Protein AF-A0A9E5XY96-F1 (afdb_monomer_lite)

Secondary structure (DSSP, 8-state):
-THHHHHHHHHHHHHHHHHHHHHTTPPPPPHHHHHHHHHHHH-TT-HHHHHHHHHH-HHHHHHHHHHHTSTTT--SS---SHHHHHHH-

Foldseek 3Di:
DPPPVVVVVVVVVVVVVVVVVVVVPDDPDDPLVVVLVVCCVPPVPPLVSNQVSQVVDPVSVVVLQCVLPDVVLPDPDRDDGSSVSSVSD

Radius of gyration: 22.32 Å; chains: 1; bounding box: 44×28×63 Å

pLDDT: mean 87.77, std 11.94, range [49.56, 98.12]

Structure (mmCIF, N/CA/C/O backbone):
data_AF-A0A9E5XY96-F1
#
_entry.id   AF-A0A9E5XY96-F1
#
loop_
_atom_site.group_PDB
_atom_site.id
_atom_site.type_symbol
_atom_site.label_atom_id
_atom_site.label_alt_id
_atom_site.label_comp_id
_atom_site.label_asym_id
_atom_site.label_entity_id
_atom_site.label_seq_id
_atom_site.pdbx_PDB_ins_code
_atom_site.Cartn_x
_atom_site.Cartn_y
_atom_site.Cartn_z
_atom_site.occupancy
_atom_site.B_iso_or_equiv
_atom_site.auth_seq_id
_atom_site.auth_comp_id
_atom_site.auth_asym_id
_atom_site.auth_atom_id
_atom_site.pdbx_PDB_model_num
ATOM 1 N N . MET A 1 1 ? -25.029 -18.241 51.357 1.00 49.56 1 MET A N 1
ATOM 2 C CA . MET A 1 1 ? -24.245 -18.407 50.105 1.00 49.56 1 MET A CA 1
ATOM 3 C C . MET A 1 1 ? -24.692 -17.541 48.904 1.00 49.56 1 MET A C 1
ATOM 5 O O . MET A 1 1 ? -24.086 -17.666 47.852 1.00 49.56 1 MET A O 1
ATOM 9 N N . LYS A 1 2 ? -25.660 -16.605 49.007 1.00 53.16 2 LYS A N 1
ATOM 10 C CA . LYS A 1 2 ? -26.190 -15.857 47.833 1.00 53.16 2 LYS A CA 1
ATOM 11 C C . LYS A 1 2 ? -25.382 -14.622 47.368 1.00 53.16 2 LYS A C 1
ATOM 13 O O . LYS A 1 2 ? -25.657 -14.101 46.295 1.00 53.16 2 LYS A O 1
ATOM 18 N N . LYS A 1 3 ? -24.386 -14.151 48.131 1.00 54.25 3 LYS A N 1
ATOM 19 C CA . LYS A 1 3 ? -23.642 -12.910 47.815 1.00 54.25 3 LYS A CA 1
ATOM 20 C C . LYS A 1 3 ? -22.625 -13.041 46.664 1.00 54.25 3 LYS A C 1
ATOM 22 O O . LYS A 1 3 ? -22.368 -12.045 46.005 1.00 54.25 3 LYS A O 1
ATOM 27 N N . ASN A 1 4 ? -22.100 -14.237 46.370 1.00 50.88 4 ASN A N 1
ATOM 28 C CA . ASN A 1 4 ? -21.049 -14.407 45.349 1.00 50.88 4 ASN A CA 1
ATOM 29 C C . ASN A 1 4 ? -21.554 -14.398 43.896 1.00 50.88 4 ASN A C 1
ATOM 31 O O . ASN A 1 4 ? -20.805 -14.021 43.004 1.00 50.88 4 ASN A O 1
ATOM 35 N N . VAL A 1 5 ? -22.815 -14.761 43.640 1.00 55.69 5 VAL A N 1
ATOM 36 C CA . VAL A 1 5 ? -23.363 -14.833 42.269 1.00 55.69 5 VAL A CA 1
ATOM 37 C C . VAL A 1 5 ? -23.652 -13.436 41.696 1.00 55.69 5 VAL A C 1
ATOM 39 O O . VAL A 1 5 ? -23.368 -13.178 40.531 1.00 55.69 5 VAL A O 1
ATOM 42 N N . ALA A 1 6 ? -24.128 -12.499 42.524 1.00 57.81 6 ALA A N 1
ATOM 43 C CA . ALA A 1 6 ? -24.431 -11.126 42.098 1.00 57.81 6 ALA A CA 1
ATOM 44 C C . ALA A 1 6 ? -23.176 -10.301 41.738 1.00 57.81 6 ALA A C 1
ATOM 46 O O . ALA A 1 6 ? -23.231 -9.422 40.880 1.00 57.81 6 ALA A O 1
ATOM 47 N N . VAL A 1 7 ? -22.027 -10.594 42.362 1.00 57.09 7 VAL A N 1
ATOM 48 C CA . VAL A 1 7 ? -20.753 -9.897 42.092 1.00 57.09 7 VAL A CA 1
ATOM 49 C C . VAL A 1 7 ? -20.146 -10.334 40.750 1.00 57.09 7 VAL A C 1
ATOM 51 O O . VAL A 1 7 ? -19.588 -9.509 40.025 1.00 57.09 7 VAL A O 1
ATOM 54 N N . ILE A 1 8 ? -20.301 -11.612 40.383 1.00 59.53 8 ILE A N 1
ATOM 55 C CA . ILE A 1 8 ? -19.840 -12.166 39.097 1.00 59.53 8 ILE A CA 1
ATOM 56 C C . ILE A 1 8 ? -20.654 -11.585 37.925 1.00 59.53 8 ILE A C 1
ATOM 58 O O . ILE A 1 8 ? -20.091 -11.267 36.871 1.00 59.53 8 ILE A O 1
ATOM 62 N N . ASP A 1 9 ? -21.961 -11.383 38.118 1.00 67.19 9 ASP A N 1
ATOM 63 C CA . ASP A 1 9 ? -22.831 -10.757 37.118 1.00 67.19 9 ASP A CA 1
ATOM 64 C C . ASP A 1 9 ? -22.425 -9.296 36.855 1.00 67.19 9 ASP A C 1
ATOM 66 O O . ASP A 1 9 ? -22.199 -8.921 35.704 1.00 67.19 9 ASP A O 1
ATOM 70 N N . LEU A 1 10 ? -22.171 -8.493 37.898 1.00 69.19 10 LEU A N 1
ATOM 71 C CA . LEU A 1 10 ? -21.757 -7.092 37.731 1.00 69.19 10 LEU A CA 1
ATOM 72 C C . LEU A 1 10 ? -20.456 -6.934 36.925 1.00 69.19 10 LEU A C 1
ATOM 74 O O . LEU A 1 10 ? -20.364 -6.058 36.059 1.00 69.19 10 LEU A O 1
ATOM 78 N N . HIS A 1 11 ? -19.456 -7.784 37.182 1.00 76.44 11 HIS A N 1
ATOM 79 C CA . HIS A 1 11 ? -18.192 -7.767 36.437 1.00 76.44 11 HIS A CA 1
ATOM 80 C C . HIS A 1 11 ? -18.393 -8.120 34.959 1.00 76.44 11 HIS A C 1
ATOM 82 O O . HIS A 1 11 ? -17.821 -7.470 34.080 1.00 76.44 11 HIS A O 1
ATOM 88 N N . THR A 1 12 ? -19.242 -9.108 34.678 1.00 82.69 12 THR A N 1
ATOM 89 C CA . THR A 1 12 ? -19.560 -9.539 33.311 1.00 82.69 12 THR A CA 1
ATOM 90 C C . THR A 1 12 ? -20.329 -8.455 32.553 1.00 82.69 12 THR A C 1
ATOM 92 O O . THR A 1 12 ? -19.981 -8.139 31.412 1.00 82.69 12 THR A O 1
ATOM 95 N N . GLN A 1 13 ? -21.311 -7.813 33.197 1.00 83.75 13 GLN A N 1
ATOM 96 C CA . GLN A 1 13 ? -22.062 -6.693 32.619 1.00 83.75 13 GLN A CA 1
ATOM 97 C C . GLN A 1 13 ? -21.161 -5.489 32.330 1.00 83.75 13 GLN A C 1
ATOM 99 O O . GLN A 1 13 ? -21.265 -4.871 31.267 1.00 83.75 13 GLN A O 1
ATOM 104 N N . ARG A 1 14 ? -20.233 -5.171 33.242 1.00 86.06 14 ARG A N 1
ATOM 105 C CA . ARG A 1 14 ? -19.268 -4.080 33.057 1.00 86.06 14 ARG A CA 1
ATOM 106 C C . ARG A 1 14 ? -18.341 -4.353 31.871 1.00 86.06 14 ARG A C 1
ATOM 108 O O . ARG A 1 14 ? -18.211 -3.499 30.998 1.00 86.06 14 ARG A O 1
ATOM 115 N N . ARG A 1 15 ? -17.809 -5.575 31.764 1.00 89.31 15 ARG A N 1
ATOM 116 C CA . ARG A 1 15 ? -16.943 -5.993 30.650 1.00 89.31 15 ARG A CA 1
ATOM 117 C C . ARG A 1 15 ? -17.676 -5.980 29.304 1.00 89.31 15 ARG A C 1
ATOM 119 O O . ARG A 1 15 ? -17.123 -5.508 28.313 1.00 89.31 15 ARG A O 1
ATOM 126 N N . LYS A 1 16 ? -18.941 -6.422 29.262 1.00 89.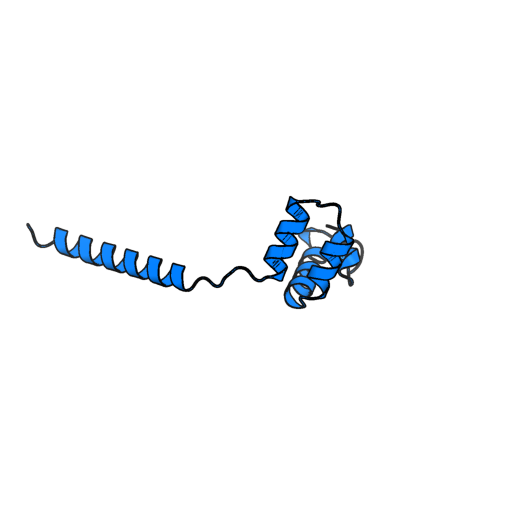50 16 LYS A N 1
ATOM 127 C CA . LYS A 1 16 ? -19.803 -6.307 28.068 1.00 89.50 16 LYS A CA 1
ATOM 128 C C . LYS A 1 16 ? -19.986 -4.850 27.642 1.00 89.50 16 LYS A C 1
ATOM 130 O O . LYS A 1 16 ? -19.799 -4.538 26.468 1.00 89.50 16 LYS A O 1
ATOM 135 N N . LYS A 1 17 ? -20.313 -3.955 28.582 1.00 90.81 17 LYS A N 1
ATOM 136 C CA . LYS A 1 17 ? -20.469 -2.517 28.298 1.00 90.81 17 LYS A CA 1
ATOM 137 C C . LYS A 1 17 ? -19.177 -1.894 27.772 1.00 90.81 17 LYS A C 1
ATOM 139 O O . LYS A 1 17 ? -19.232 -1.127 26.816 1.00 90.81 17 LYS A O 1
ATOM 144 N N . GLU A 1 18 ? -18.030 -2.253 28.340 1.00 91.75 18 GLU A N 1
ATOM 145 C CA . GLU A 1 18 ? -16.718 -1.778 27.884 1.00 91.75 18 GLU A CA 1
ATOM 146 C C . GLU A 1 18 ? -16.385 -2.250 26.463 1.00 91.75 18 GLU A C 1
ATOM 148 O O . GLU A 1 18 ? -15.920 -1.453 25.651 1.00 91.75 18 GLU A O 1
ATOM 153 N N . ILE A 1 19 ? -16.660 -3.515 26.128 1.00 90.25 19 ILE A N 1
ATOM 154 C CA . ILE A 1 19 ? -16.455 -4.046 24.771 1.00 90.25 19 ILE A CA 1
ATOM 155 C C . ILE A 1 19 ? -17.368 -3.330 23.771 1.00 90.25 19 ILE A C 1
ATOM 157 O O . ILE A 1 19 ? -16.889 -2.854 22.745 1.00 90.25 19 ILE A O 1
ATOM 161 N N . ILE A 1 20 ? -18.659 -3.180 24.085 1.00 91.19 20 ILE A N 1
ATOM 162 C CA . ILE A 1 20 ? -19.608 -2.464 23.218 1.00 91.19 20 ILE A CA 1
ATOM 163 C C . ILE A 1 20 ? -19.169 -1.005 23.024 1.00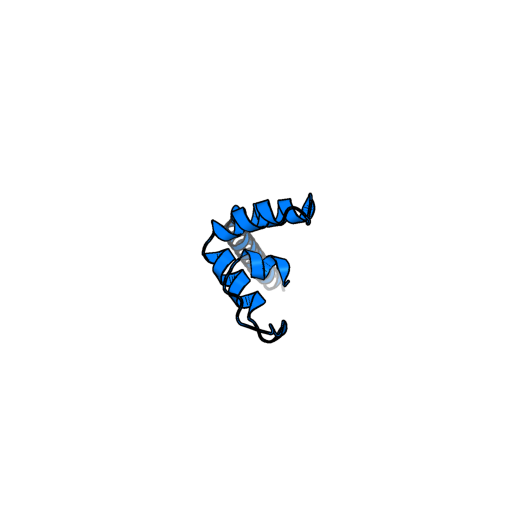 91.19 20 ILE A C 1
ATOM 165 O O . ILE A 1 20 ? -19.200 -0.499 21.904 1.00 91.19 20 ILE A O 1
ATOM 169 N N . ALA A 1 21 ? -18.718 -0.330 24.085 1.00 89.25 21 ALA A N 1
ATOM 170 C CA . ALA A 1 21 ? -18.213 1.038 24.001 1.00 89.25 21 ALA A CA 1
ATOM 171 C C . ALA A 1 21 ? -16.946 1.147 23.135 1.00 89.25 21 ALA A C 1
ATOM 173 O O . ALA A 1 21 ? -16.791 2.125 22.405 1.00 89.25 21 ALA A O 1
ATOM 174 N N . LYS A 1 22 ? -16.059 0.143 23.177 1.00 86.94 22 LYS A N 1
ATOM 175 C CA . LYS A 1 22 ? -14.880 0.068 22.300 1.00 86.94 22 LYS A CA 1
ATOM 176 C C . LYS A 1 22 ? -15.266 -0.155 20.839 1.00 86.94 22 LYS A C 1
ATOM 178 O O . LYS A 1 22 ? -14.734 0.541 19.985 1.00 86.94 22 LYS A O 1
ATOM 183 N N . ILE A 1 23 ? -16.217 -1.047 20.557 1.00 86.56 23 ILE A N 1
ATOM 184 C CA . ILE A 1 23 ? -16.700 -1.306 19.189 1.00 86.56 23 ILE A CA 1
ATOM 185 C C . ILE A 1 23 ? -17.304 -0.037 18.577 1.00 86.56 23 ILE A C 1
ATOM 187 O O . ILE A 1 23 ? -16.978 0.312 17.449 1.00 86.56 23 ILE A O 1
ATOM 191 N N . LYS A 1 24 ? -18.110 0.713 19.344 1.00 84.44 24 LYS A N 1
ATOM 192 C CA . LYS A 1 24 ? -18.695 1.992 18.894 1.00 84.44 24 LYS A CA 1
ATOM 193 C C . LYS A 1 24 ? -17.662 3.081 18.567 1.00 84.44 24 LYS A C 1
ATOM 195 O O . LYS A 1 24 ? -18.028 4.089 17.977 1.00 84.44 24 LYS A O 1
ATOM 200 N N . ARG A 1 25 ? -16.405 2.911 18.986 1.00 84.75 25 ARG A N 1
ATOM 201 C CA . ARG A 1 25 ? -15.296 3.845 18.738 1.00 84.75 25 ARG A CA 1
ATOM 202 C C . ARG A 1 25 ? -14.369 3.400 17.610 1.00 84.75 25 ARG A C 1
ATOM 204 O O . ARG A 1 25 ? -13.410 4.114 17.331 1.00 84.75 25 ARG A O 1
ATOM 211 N N . ILE A 1 26 ? -14.611 2.242 16.994 1.00 85.88 26 ILE A N 1
ATOM 212 C CA . ILE A 1 26 ? -13.805 1.787 15.862 1.00 85.88 26 ILE A CA 1
ATOM 213 C C . ILE A 1 26 ? -14.070 2.747 14.696 1.00 85.88 26 ILE A C 1
ATOM 215 O O . ILE A 1 26 ? -15.227 2.886 14.288 1.00 85.88 26 ILE A O 1
ATOM 219 N N . PRO A 1 27 ? -13.041 3.445 14.186 1.00 82.56 27 PRO A N 1
ATOM 220 C CA . PRO A 1 27 ? -13.219 4.309 13.034 1.00 82.56 27 PRO A CA 1
ATOM 221 C C . PRO A 1 27 ? -13.606 3.464 11.813 1.00 82.56 27 PRO A C 1
ATOM 223 O O . PRO A 1 27 ? -13.182 2.307 11.710 1.00 82.56 27 PRO A O 1
ATOM 226 N N . PRO A 1 28 ? -14.393 4.017 10.876 1.00 83.69 28 PRO A N 1
ATOM 227 C CA . PRO A 1 28 ? -14.628 3.344 9.609 1.00 83.69 28 PRO A CA 1
ATOM 228 C C . PRO A 1 28 ? -13.294 3.116 8.892 1.00 83.69 28 PRO A C 1
ATOM 230 O O . PRO A 1 28 ? -12.339 3.880 9.069 1.00 83.69 28 PRO A O 1
ATOM 233 N N . LEU A 1 29 ? -13.231 2.068 8.068 1.00 84.62 29 LEU A N 1
ATOM 234 C CA . LEU A 1 29 ? -12.057 1.847 7.234 1.00 84.62 29 LEU A CA 1
ATOM 235 C C . LEU A 1 29 ? -11.871 3.075 6.316 1.00 84.62 29 LEU A C 1
ATOM 237 O O . LEU A 1 29 ? -12.858 3.531 5.733 1.00 84.62 29 LEU A O 1
ATOM 241 N N . PRO A 1 30 ? -10.652 3.625 6.179 1.00 88.00 30 PRO A N 1
ATOM 242 C CA . PRO A 1 30 ? -10.408 4.762 5.298 1.00 88.00 30 PRO A CA 1
ATOM 243 C C . PRO A 1 30 ? -10.856 4.478 3.862 1.00 88.00 30 PRO A C 1
ATOM 245 O O . PRO A 1 30 ? -10.696 3.356 3.377 1.00 88.00 30 PRO A O 1
ATOM 248 N N . ALA A 1 31 ? -11.372 5.499 3.173 1.00 89.00 31 ALA A N 1
ATOM 249 C CA . ALA A 1 31 ? -11.898 5.368 1.812 1.00 89.00 31 ALA A CA 1
ATOM 250 C C . ALA A 1 31 ? -10.873 4.759 0.841 1.00 89.00 31 ALA A C 1
ATOM 252 O O . ALA A 1 31 ? -11.205 3.830 0.113 1.00 89.00 31 ALA A O 1
ATOM 253 N N . ALA A 1 32 ? -9.613 5.202 0.906 1.00 89.81 32 ALA A N 1
ATOM 254 C CA . ALA A 1 32 ? -8.546 4.685 0.052 1.00 89.81 32 ALA A CA 1
ATOM 255 C C . ALA A 1 32 ? -8.280 3.185 0.281 1.00 89.81 32 ALA A C 1
ATOM 257 O O . ALA A 1 32 ? -8.126 2.430 -0.673 1.00 89.81 32 ALA A O 1
ATOM 258 N N . ALA A 1 33 ? -8.297 2.715 1.534 1.00 89.19 33 ALA A N 1
ATOM 259 C CA . ALA A 1 33 ? -8.142 1.289 1.834 1.00 89.19 33 ALA A CA 1
ATOM 260 C C . ALA A 1 33 ? -9.345 0.468 1.342 1.00 89.19 33 ALA A C 1
ATOM 262 O O . ALA A 1 33 ? -9.175 -0.635 0.831 1.00 89.19 33 ALA A O 1
ATOM 263 N N . GLN A 1 34 ? -10.551 1.021 1.468 1.00 91.94 34 GLN A N 1
ATOM 264 C CA . GLN A 1 34 ? -11.777 0.431 0.933 1.00 91.94 34 GLN A CA 1
ATOM 265 C C . GLN A 1 34 ? -11.699 0.280 -0.593 1.00 91.94 34 GLN A C 1
ATOM 267 O O . GLN A 1 34 ? -11.984 -0.792 -1.114 1.00 91.94 34 GLN A O 1
ATOM 272 N N . GLU A 1 35 ? -11.246 1.316 -1.301 1.00 91.81 35 GLU A N 1
ATOM 273 C CA . GLU A 1 35 ? -11.126 1.292 -2.758 1.00 91.81 35 GLU A CA 1
ATOM 274 C C . GLU A 1 35 ? -10.042 0.319 -3.241 1.00 91.81 35 GLU A C 1
ATOM 276 O O . GLU A 1 35 ? -10.293 -0.451 -4.167 1.00 91.81 35 GLU A O 1
ATOM 281 N N . VAL A 1 36 ? -8.879 0.276 -2.579 1.00 91.81 36 VAL A N 1
ATOM 282 C CA . VAL A 1 36 ? -7.838 -0.732 -2.856 1.00 91.81 36 VAL A CA 1
ATOM 283 C C . VAL A 1 36 ? -8.407 -2.148 -2.740 1.00 91.81 36 VAL A C 1
ATOM 285 O O . VAL A 1 36 ? -8.201 -2.964 -3.638 1.00 91.81 36 VAL A O 1
ATOM 288 N N . LEU A 1 37 ? -9.144 -2.443 -1.662 1.00 91.50 37 LEU A N 1
ATOM 289 C CA . LEU A 1 37 ? -9.758 -3.759 -1.461 1.00 91.50 37 LEU A CA 1
ATOM 290 C C . LEU A 1 37 ? -10.775 -4.093 -2.559 1.00 91.50 37 LEU A C 1
ATOM 292 O O . LEU A 1 37 ? -10.775 -5.220 -3.051 1.00 91.50 37 LEU A O 1
ATOM 296 N N . SER A 1 38 ? -11.596 -3.125 -2.975 1.00 92.31 38 SER A N 1
ATOM 297 C CA . SER A 1 38 ? -12.551 -3.312 -4.072 1.00 92.31 38 SER A CA 1
ATOM 298 C C . SER A 1 38 ? -11.854 -3.602 -5.403 1.00 92.31 38 SER A C 1
ATOM 300 O O . SER A 1 38 ? -12.229 -4.550 -6.087 1.00 92.31 38 SER A O 1
ATOM 302 N N . ILE A 1 39 ? -10.799 -2.854 -5.750 1.00 91.69 39 ILE A N 1
ATOM 303 C CA . ILE A 1 39 ? -10.037 -3.062 -6.996 1.00 91.69 39 ILE A CA 1
ATOM 304 C C . ILE A 1 39 ? -9.438 -4.469 -7.032 1.00 91.69 39 ILE A C 1
ATOM 306 O O . ILE A 1 39 ? -9.572 -5.174 -8.031 1.00 91.69 39 ILE A O 1
ATOM 310 N N . VAL A 1 40 ? -8.811 -4.897 -5.933 1.00 89.38 40 VAL A N 1
ATOM 311 C CA . VAL A 1 40 ? -8.189 -6.225 -5.838 1.00 89.38 40 VAL A CA 1
ATOM 312 C C . VAL A 1 40 ? -9.233 -7.344 -5.918 1.00 89.38 40 VAL A C 1
ATOM 314 O O . VAL A 1 40 ? -8.955 -8.384 -6.513 1.00 89.38 40 VAL A O 1
ATOM 317 N N . ALA A 1 41 ? -10.427 -7.138 -5.354 1.00 90.75 41 ALA A N 1
ATOM 318 C CA . ALA A 1 41 ? -11.514 -8.113 -5.395 1.00 90.75 41 ALA A CA 1
ATOM 319 C C . ALA A 1 41 ? -12.175 -8.232 -6.782 1.00 90.75 41 ALA A C 1
ATOM 321 O O . ALA A 1 41 ? -12.523 -9.337 -7.193 1.00 90.75 41 ALA A O 1
ATOM 322 N N . GLU A 1 42 ? -12.356 -7.117 -7.497 1.00 89.88 42 GLU A N 1
ATOM 323 C CA . GLU A 1 42 ? -13.021 -7.078 -8.807 1.00 89.88 42 GLU A CA 1
ATOM 324 C C . GLU A 1 42 ? -12.082 -7.472 -9.952 1.00 89.88 42 GLU A C 1
ATOM 326 O O . GLU A 1 42 ? -12.413 -8.321 -10.781 1.00 89.88 42 GLU A O 1
ATOM 331 N N . ASN A 1 43 ? -10.911 -6.833 -10.024 1.00 83.75 43 ASN A N 1
ATOM 332 C CA . ASN A 1 43 ? -9.935 -7.054 -11.079 1.00 83.75 43 ASN A CA 1
ATOM 333 C C . ASN A 1 43 ? -8.516 -6.713 -10.589 1.00 83.75 43 ASN A C 1
ATOM 335 O O . ASN A 1 43 ? -8.046 -5.586 -10.776 1.00 83.75 43 ASN A O 1
ATOM 339 N N . PRO A 1 44 ? -7.768 -7.695 -10.060 1.00 75.19 44 PRO A N 1
ATOM 340 C CA . PRO A 1 44 ? -6.420 -7.467 -9.540 1.00 75.19 44 PRO A CA 1
ATOM 341 C C . PRO A 1 44 ? -5.408 -7.037 -10.616 1.00 75.19 44 PRO A C 1
ATOM 343 O O . PRO A 1 44 ? -4.283 -6.675 -10.284 1.00 75.19 44 PRO A O 1
ATOM 346 N N . ARG A 1 45 ? -5.774 -7.066 -11.908 1.00 82.94 45 ARG A N 1
ATOM 347 C CA . ARG A 1 45 ? -4.912 -6.615 -13.011 1.00 82.94 45 ARG A CA 1
ATOM 348 C C . ARG A 1 45 ? -5.026 -5.118 -13.306 1.00 82.94 45 ARG A C 1
ATOM 350 O O . ARG A 1 45 ? -4.252 -4.621 -14.124 1.00 82.94 45 ARG A O 1
ATOM 357 N N . ASP A 1 46 ? -5.945 -4.388 -12.671 1.00 87.44 46 ASP A N 1
ATOM 358 C CA . ASP A 1 46 ? -6.073 -2.936 -12.856 1.00 87.44 46 ASP A CA 1
ATOM 359 C C . ASP A 1 46 ? -5.032 -2.153 -12.032 1.00 87.44 46 ASP A C 1
ATOM 361 O O . ASP A 1 46 ? -5.330 -1.425 -11.082 1.00 87.44 46 ASP A O 1
ATOM 365 N N . ILE A 1 47 ? -3.764 -2.318 -12.421 1.00 89.50 47 ILE A N 1
ATOM 366 C CA . ILE A 1 47 ? -2.604 -1.676 -11.787 1.00 89.50 47 ILE A CA 1
ATOM 367 C C . ILE A 1 47 ? -2.715 -0.152 -11.857 1.00 89.50 47 ILE A C 1
ATOM 369 O O . ILE A 1 47 ? -2.319 0.530 -10.918 1.00 89.50 47 ILE A O 1
ATOM 373 N N . ARG A 1 48 ? -3.269 0.396 -12.947 1.00 92.00 48 ARG A N 1
ATOM 374 C CA . ARG A 1 48 ? -3.388 1.850 -13.127 1.00 92.00 48 ARG A CA 1
ATOM 375 C C . ARG A 1 48 ? -4.314 2.452 -12.086 1.00 92.00 48 ARG A C 1
ATOM 377 O O . ARG A 1 48 ? -3.965 3.459 -11.476 1.00 92.00 48 ARG A O 1
ATOM 384 N N . ARG A 1 49 ? -5.480 1.843 -11.871 1.00 91.81 49 ARG A N 1
ATOM 385 C CA . ARG A 1 49 ? -6.417 2.317 -10.856 1.00 91.81 49 ARG A CA 1
ATOM 386 C C . ARG A 1 49 ? -5.851 2.127 -9.451 1.00 91.81 49 ARG A C 1
ATOM 388 O O . ARG A 1 49 ? -5.934 3.046 -8.642 1.00 91.81 49 ARG A O 1
ATOM 395 N N . LEU A 1 50 ? -5.203 0.992 -9.186 1.00 92.31 50 LEU A N 1
ATOM 396 C CA . LEU A 1 50 ? -4.535 0.739 -7.908 1.00 92.31 50 LEU A CA 1
ATOM 397 C C . LEU A 1 50 ? -3.448 1.787 -7.606 1.00 92.31 50 LEU A C 1
ATOM 399 O O . LEU A 1 50 ? -3.392 2.332 -6.504 1.00 92.31 50 LEU A O 1
ATOM 403 N N . GLU A 1 51 ? -2.619 2.105 -8.599 1.00 94.44 51 GLU A N 1
ATOM 404 C CA . GLU A 1 51 ? -1.583 3.132 -8.512 1.00 94.44 51 GLU A CA 1
ATOM 405 C C . GLU A 1 51 ? -2.177 4.508 -8.203 1.00 94.44 51 GLU A C 1
ATOM 407 O O . GLU A 1 51 ? -1.697 5.180 -7.291 1.00 94.44 51 GLU A O 1
ATOM 412 N N . GLN A 1 52 ? -3.251 4.901 -8.898 1.00 94.06 52 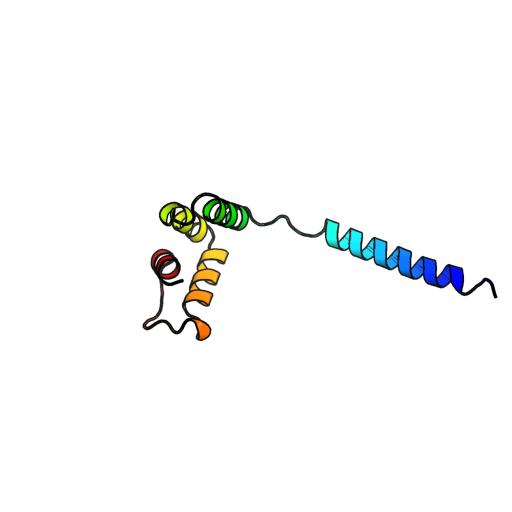GLN A N 1
ATOM 413 C CA . GLN A 1 52 ? -3.941 6.170 -8.653 1.00 94.06 52 GLN A CA 1
ATOM 414 C C . GLN A 1 52 ? -4.417 6.275 -7.201 1.00 94.06 52 GLN A C 1
ATOM 416 O O . GLN A 1 52 ? -4.110 7.263 -6.537 1.00 94.06 52 GLN A O 1
ATOM 421 N N . VAL A 1 53 ? -5.108 5.259 -6.679 1.00 94.12 53 VAL A N 1
ATOM 422 C CA . VAL A 1 53 ? -5.638 5.286 -5.305 1.00 94.12 53 VAL A CA 1
ATOM 423 C C . VAL A 1 53 ? -4.516 5.393 -4.277 1.00 94.12 53 VAL A C 1
ATOM 425 O O . VAL A 1 53 ? -4.579 6.225 -3.372 1.00 94.12 53 VAL A O 1
ATOM 428 N N . ILE A 1 54 ? -3.459 4.591 -4.428 1.00 94.81 54 ILE A N 1
ATOM 429 C CA . ILE A 1 54 ? -2.342 4.584 -3.478 1.00 94.81 54 ILE A CA 1
ATOM 430 C C . ILE A 1 54 ? -1.559 5.900 -3.540 1.00 94.81 54 ILE A C 1
ATOM 432 O O . ILE A 1 54 ? -1.169 6.414 -2.493 1.00 94.81 54 ILE A O 1
ATOM 436 N N . MET A 1 55 ? -1.350 6.472 -4.730 1.00 94.50 55 MET A N 1
ATOM 437 C CA . MET A 1 55 ? -0.641 7.746 -4.893 1.00 94.50 55 MET A CA 1
ATOM 438 C C . MET A 1 55 ? -1.367 8.939 -4.262 1.00 94.50 55 MET A C 1
ATOM 440 O O . MET A 1 55 ? -0.705 9.856 -3.778 1.00 94.50 55 MET A O 1
ATOM 444 N N . HIS A 1 56 ? -2.702 8.943 -4.260 1.00 93.69 56 HIS A N 1
ATOM 445 C CA . HIS A 1 56 ? -3.492 10.031 -3.673 1.00 93.69 56 HIS A CA 1
ATOM 446 C C . HIS A 1 56 ? -3.555 9.979 -2.139 1.00 93.69 56 HIS A C 1
ATOM 448 O O . HIS A 1 56 ? -3.928 10.973 -1.516 1.00 93.69 56 HIS A O 1
ATOM 454 N N . ASP A 1 57 ? -3.154 8.863 -1.521 1.00 93.12 57 ASP A N 1
ATOM 455 C CA . ASP A 1 57 ? -3.029 8.725 -0.070 1.00 93.12 57 ASP A CA 1
ATOM 456 C C . ASP A 1 57 ? -1.541 8.649 0.345 1.00 93.12 57 ASP A C 1
ATOM 458 O O . ASP A 1 57 ? -0.886 7.610 0.191 1.00 93.12 57 ASP A O 1
ATOM 462 N N . PRO A 1 58 ? -0.971 9.731 0.916 1.00 92.88 58 PRO A N 1
ATOM 463 C CA . PRO A 1 58 ? 0.431 9.751 1.332 1.00 92.88 58 PRO A CA 1
ATOM 464 C C . PRO A 1 58 ? 0.789 8.689 2.381 1.00 92.88 58 PRO A C 1
ATOM 466 O O . PRO A 1 58 ? 1.928 8.211 2.414 1.00 92.88 58 PRO A O 1
ATOM 469 N N . SER A 1 59 ? -0.160 8.305 3.242 1.00 92.25 59 SER A N 1
ATOM 470 C CA . SER A 1 59 ? 0.067 7.295 4.275 1.00 92.25 59 SER A CA 1
ATOM 471 C C . SER A 1 59 ? 0.241 5.920 3.635 1.00 92.25 59 SER A C 1
ATOM 473 O O . SER A 1 59 ? 1.270 5.274 3.862 1.00 92.25 59 SER A O 1
ATOM 475 N N . LEU A 1 60 ? -0.686 5.529 2.752 1.00 93.44 60 LEU A N 1
ATOM 476 C CA . LEU A 1 60 ? -0.616 4.281 1.989 1.00 93.44 60 LEU A CA 1
ATOM 477 C C . LEU A 1 60 ? 0.623 4.232 1.098 1.00 93.44 60 LEU A C 1
ATOM 479 O O . LEU A 1 60 ? 1.345 3.236 1.128 1.00 93.44 60 LEU A O 1
ATOM 483 N N . SER A 1 61 ? 0.926 5.315 0.380 1.00 95.94 61 SER A N 1
ATOM 484 C CA . SER A 1 61 ? 2.150 5.432 -0.421 1.00 95.94 61 SER A CA 1
ATOM 485 C C . SER A 1 61 ? 3.406 5.171 0.415 1.00 95.94 61 SER A C 1
ATOM 487 O O . SER A 1 61 ? 4.257 4.358 0.046 1.00 95.94 61 SER A O 1
ATOM 489 N N . SER A 1 62 ? 3.519 5.817 1.580 1.00 96.06 62 SER A N 1
ATOM 490 C CA . SER A 1 62 ? 4.679 5.643 2.459 1.00 96.06 62 SER A CA 1
ATOM 491 C C . SER A 1 62 ? 4.794 4.214 2.994 1.00 96.06 62 SER A C 1
ATOM 493 O O . SER A 1 62 ? 5.896 3.671 3.101 1.00 96.06 62 SER A O 1
ATOM 495 N N . GLN A 1 63 ? 3.662 3.588 3.317 1.00 95.44 63 GLN A N 1
ATOM 496 C CA . GLN A 1 63 ? 3.620 2.249 3.880 1.00 95.44 63 GLN A CA 1
ATOM 497 C C . GLN A 1 63 ? 3.943 1.193 2.824 1.00 95.44 63 GLN A C 1
ATOM 499 O O . GLN A 1 63 ? 4.745 0.302 3.099 1.00 95.44 63 GLN A O 1
ATOM 504 N N . LEU A 1 64 ? 3.425 1.346 1.604 1.00 96.06 64 LEU A N 1
ATOM 505 C CA . LEU A 1 64 ? 3.778 0.506 0.465 1.00 96.06 64 LEU A CA 1
ATOM 506 C C . LEU A 1 64 ? 5.287 0.553 0.194 1.00 96.06 64 LEU A C 1
ATOM 508 O O . LEU A 1 64 ? 5.930 -0.491 0.125 1.00 96.06 64 LEU A O 1
ATOM 512 N N . LEU A 1 65 ? 5.876 1.752 0.112 1.00 97.62 65 LEU A N 1
ATOM 513 C CA . LEU A 1 65 ? 7.318 1.902 -0.105 1.00 97.62 65 LEU A CA 1
ATOM 514 C C . LEU A 1 65 ? 8.143 1.291 1.035 1.00 97.62 65 LEU A C 1
ATOM 516 O O . LEU A 1 65 ? 9.169 0.666 0.772 1.00 97.62 65 LEU A O 1
ATOM 520 N N . LYS A 1 66 ? 7.714 1.434 2.295 1.00 97.38 66 LYS A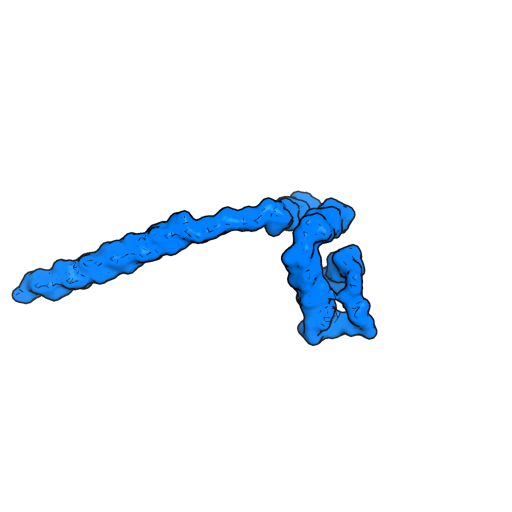 N 1
ATOM 521 C CA . LYS A 1 66 ?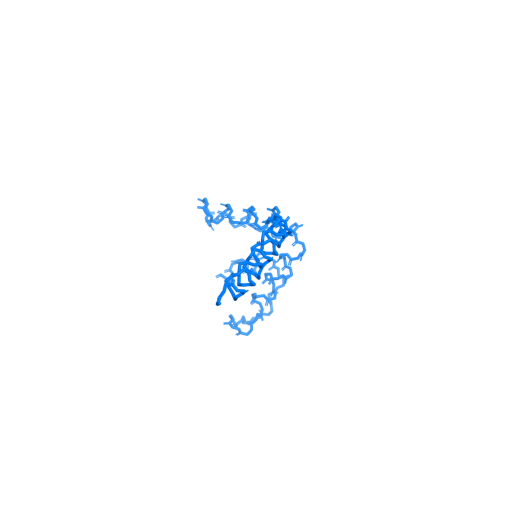 8.379 0.788 3.441 1.00 97.38 66 LYS A CA 1
ATOM 522 C C . LYS A 1 66 ? 8.349 -0.734 3.330 1.00 97.38 66 LYS A C 1
ATOM 524 O O . LYS A 1 66 ? 9.373 -1.362 3.577 1.00 97.38 66 LYS A O 1
ATOM 529 N N . VAL A 1 67 ? 7.204 -1.308 2.962 1.00 97.12 67 VAL A N 1
ATOM 530 C CA . VAL A 1 67 ? 7.038 -2.758 2.790 1.00 97.12 67 VAL A CA 1
ATOM 531 C C . VAL A 1 67 ? 7.889 -3.254 1.624 1.00 97.12 67 VAL A C 1
ATOM 533 O O . VAL A 1 67 ? 8.707 -4.143 1.823 1.00 97.12 67 VAL A O 1
ATOM 536 N N . ALA A 1 68 ? 7.793 -2.623 0.453 1.00 97.88 68 ALA A N 1
ATOM 537 C CA . ALA A 1 68 ? 8.565 -2.999 -0.732 1.00 97.88 68 ALA A CA 1
ATOM 538 C C . ALA A 1 68 ? 10.088 -2.898 -0.519 1.00 97.88 68 ALA A C 1
ATOM 540 O O . ALA A 1 68 ? 10.849 -3.647 -1.121 1.00 97.88 68 ALA A O 1
ATOM 541 N N . ASN A 1 69 ? 10.548 -1.991 0.351 1.00 97.88 69 ASN A N 1
ATOM 542 C CA . ASN A 1 69 ? 11.968 -1.851 0.680 1.00 97.88 69 ASN A CA 1
ATOM 543 C C . ASN A 1 69 ? 12.424 -2.671 1.894 1.00 97.88 69 ASN A C 1
ATOM 545 O O . ASN A 1 69 ? 13.588 -2.569 2.286 1.00 97.88 69 ASN A O 1
ATOM 549 N N . CYS A 1 70 ? 11.541 -3.430 2.542 1.00 97.38 70 CYS A N 1
ATOM 550 C CA . CYS A 1 70 ? 11.931 -4.136 3.752 1.00 97.38 70 CYS A CA 1
ATOM 551 C C . CYS A 1 70 ? 12.808 -5.355 3.424 1.00 97.38 70 CYS A C 1
ATOM 553 O O . CYS A 1 70 ? 12.747 -5.930 2.335 1.00 97.38 70 CYS A O 1
ATOM 555 N N . ALA A 1 71 ? 13.623 -5.768 4.399 1.00 95.81 71 ALA A N 1
ATOM 556 C CA . ALA A 1 71 ? 14.558 -6.879 4.226 1.00 95.81 71 ALA A CA 1
ATOM 557 C C . ALA A 1 71 ? 13.869 -8.200 3.837 1.00 95.81 71 ALA A C 1
ATOM 559 O O . ALA A 1 71 ? 14.492 -9.022 3.176 1.00 95.81 71 ALA A O 1
ATOM 560 N N . ALA A 1 72 ? 12.592 -8.386 4.199 1.00 96.44 72 ALA A N 1
ATOM 561 C CA . ALA A 1 72 ? 11.837 -9.598 3.884 1.00 96.44 72 ALA A CA 1
ATOM 562 C C . ALA A 1 72 ? 11.604 -9.796 2.377 1.00 96.44 72 ALA A C 1
ATOM 564 O O . ALA A 1 72 ? 11.533 -10.937 1.934 1.00 96.44 72 ALA A O 1
ATOM 565 N N . TYR A 1 73 ? 11.519 -8.710 1.600 1.00 95.25 73 TYR A N 1
ATOM 566 C CA . TYR A 1 73 ? 11.345 -8.782 0.145 1.00 95.25 73 TYR A CA 1
ATOM 567 C C . TYR A 1 73 ? 12.663 -8.641 -0.631 1.00 95.25 73 TYR A C 1
ATOM 569 O O . TYR A 1 73 ? 12.673 -8.866 -1.833 1.00 95.25 73 TYR A O 1
ATOM 577 N N . TYR A 1 74 ? 13.771 -8.293 0.038 1.00 95.19 74 TYR A N 1
ATOM 578 C CA . TYR A 1 74 ? 15.129 -8.228 -0.529 1.00 95.19 74 TYR A CA 1
ATOM 579 C C . TYR A 1 74 ? 15.206 -7.578 -1.936 1.00 95.19 74 TYR A C 1
ATOM 581 O O . TYR A 1 74 ? 15.584 -8.223 -2.917 1.00 95.19 74 TYR A O 1
ATOM 589 N N . PRO A 1 75 ? 14.840 -6.291 -2.087 1.00 96.19 75 PRO A N 1
ATOM 590 C CA . PRO A 1 75 ? 14.889 -5.636 -3.389 1.00 96.19 75 PRO A CA 1
ATOM 591 C C . PRO A 1 75 ? 16.337 -5.423 -3.852 1.00 96.19 75 PRO A C 1
ATOM 593 O O . PRO A 1 75 ? 17.169 -4.896 -3.115 1.00 96.19 75 PRO A O 1
ATOM 596 N N . ALA A 1 76 ? 16.624 -5.739 -5.120 1.00 94.75 76 ALA A N 1
ATOM 597 C CA . ALA A 1 76 ? 17.953 -5.558 -5.721 1.00 94.75 76 ALA A CA 1
ATOM 598 C C . ALA A 1 76 ? 18.443 -4.094 -5.722 1.00 94.75 76 ALA A C 1
ATOM 600 O O . ALA A 1 76 ? 19.636 -3.818 -5.823 1.00 94.75 76 ALA A O 1
ATOM 601 N N . SER A 1 77 ? 17.522 -3.135 -5.624 1.00 96.38 77 SER A N 1
ATOM 602 C CA . SER A 1 77 ? 17.819 -1.710 -5.484 1.00 96.38 77 SER A CA 1
ATOM 603 C C . SER A 1 77 ? 16.666 -1.019 -4.766 1.00 96.38 77 SER A C 1
ATOM 605 O O . SER A 1 77 ? 15.531 -1.485 -4.866 1.00 96.38 77 SER A O 1
ATOM 607 N N . ARG A 1 78 ? 16.921 0.135 -4.143 1.00 97.19 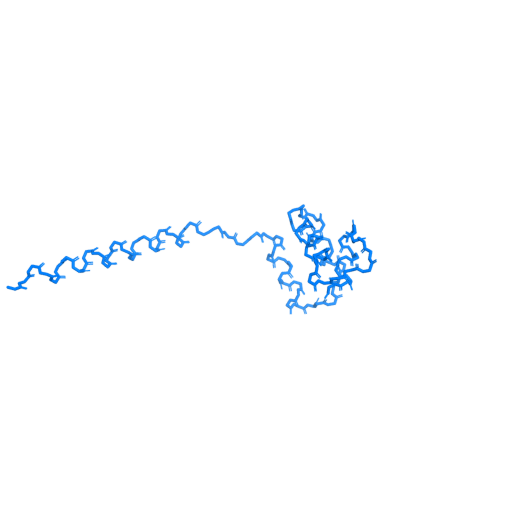78 ARG A N 1
ATOM 608 C CA . ARG A 1 78 ? 15.877 0.940 -3.496 1.00 97.19 78 ARG A CA 1
ATOM 609 C C . ARG A 1 78 ? 14.710 1.231 -4.451 1.00 97.19 78 ARG A C 1
ATOM 611 O O . ARG A 1 78 ? 14.905 1.744 -5.554 1.00 97.19 78 ARG A O 1
ATOM 618 N N . ILE A 1 79 ? 13.495 0.957 -3.988 1.00 98.12 79 ILE A N 1
ATOM 619 C CA . ILE A 1 79 ? 12.240 1.258 -4.680 1.00 98.12 79 ILE A CA 1
ATOM 620 C C . ILE A 1 79 ? 11.754 2.631 -4.215 1.00 98.12 79 ILE A C 1
ATOM 622 O O . ILE A 1 79 ? 11.595 2.869 -3.019 1.00 98.12 79 ILE A O 1
ATOM 626 N N . ASN A 1 80 ? 11.551 3.551 -5.155 1.00 96.94 80 ASN A N 1
ATOM 627 C CA . ASN A 1 80 ? 11.252 4.961 -4.890 1.00 96.94 80 ASN A CA 1
ATOM 628 C C . ASN A 1 80 ? 9.953 5.456 -5.548 1.00 96.94 80 ASN A C 1
ATOM 630 O O . ASN A 1 80 ? 9.629 6.631 -5.409 1.00 96.94 80 ASN A O 1
ATOM 634 N N . THR A 1 81 ? 9.209 4.589 -6.240 1.00 96.88 81 THR A N 1
ATOM 635 C CA . THR A 1 81 ? 7.921 4.936 -6.856 1.00 96.88 81 THR A CA 1
ATOM 636 C C . THR A 1 81 ? 6.843 3.929 -6.476 1.00 96.88 81 THR A C 1
ATOM 638 O O . THR A 1 81 ? 7.132 2.747 -6.270 1.00 96.88 81 THR A O 1
ATOM 641 N N . VAL A 1 82 ? 5.594 4.403 -6.402 1.00 96.44 82 VAL A N 1
ATOM 642 C CA . VAL A 1 82 ? 4.414 3.560 -6.147 1.00 96.44 82 VAL A CA 1
ATOM 643 C C . VAL A 1 82 ? 4.269 2.516 -7.250 1.00 96.44 82 VAL A C 1
ATOM 645 O O . VAL A 1 82 ? 4.186 1.332 -6.943 1.00 96.44 82 VAL A O 1
ATOM 648 N N . HIS A 1 83 ? 4.361 2.926 -8.518 1.00 95.56 83 HIS A N 1
ATOM 649 C CA . HIS A 1 83 ? 4.332 2.014 -9.663 1.00 95.56 83 HIS A CA 1
ATOM 650 C C . HIS A 1 83 ? 5.305 0.840 -9.513 1.00 95.56 83 HIS A C 1
ATOM 652 O O . HIS A 1 83 ? 4.927 -0.324 -9.613 1.00 95.56 83 HIS A O 1
ATOM 658 N N . ARG A 1 84 ? 6.579 1.144 -9.226 1.00 96.38 84 ARG A N 1
ATOM 659 C CA . ARG A 1 84 ? 7.618 0.121 -9.105 1.00 96.38 84 ARG A CA 1
ATOM 660 C C . ARG A 1 84 ? 7.384 -0.780 -7.897 1.00 96.38 84 ARG A C 1
ATOM 662 O O . ARG A 1 84 ? 7.707 -1.956 -7.975 1.00 96.38 84 ARG A O 1
ATOM 669 N N . ALA A 1 85 ? 6.828 -0.249 -6.810 1.00 96.75 85 ALA A N 1
ATOM 670 C CA . ALA A 1 85 ? 6.450 -1.051 -5.654 1.00 96.75 85 ALA A CA 1
ATOM 671 C C . ALA A 1 85 ? 5.289 -2.009 -5.964 1.00 96.75 85 ALA A C 1
ATOM 673 O O . ALA A 1 85 ? 5.350 -3.154 -5.538 1.00 96.75 85 ALA A O 1
ATOM 674 N N . ILE A 1 86 ? 4.285 -1.577 -6.737 1.00 94.06 86 ILE A N 1
ATOM 675 C CA . ILE A 1 86 ? 3.160 -2.432 -7.156 1.00 94.06 86 ILE A CA 1
ATOM 676 C C . ILE A 1 86 ? 3.628 -3.550 -8.093 1.00 94.06 86 ILE A C 1
ATOM 678 O O . ILE A 1 86 ? 3.167 -4.671 -7.970 1.00 94.06 86 ILE A O 1
ATOM 682 N N . VAL A 1 87 ? 4.538 -3.262 -9.027 1.00 93.38 87 VAL A N 1
ATOM 683 C CA . VAL A 1 87 ? 5.065 -4.279 -9.959 1.00 93.38 87 VAL A CA 1
ATOM 684 C C . VAL A 1 87 ? 6.009 -5.271 -9.266 1.00 93.38 87 VAL A C 1
ATOM 686 O O . VAL A 1 87 ? 6.203 -6.381 -9.752 1.00 93.38 87 VAL A O 1
ATOM 689 N N . PHE A 1 88 ? 6.644 -4.857 -8.168 1.00 94.94 88 PHE A N 1
ATOM 690 C CA . PHE A 1 88 ? 7.626 -5.664 -7.448 1.00 94.94 88 PHE A CA 1
ATOM 691 C C . PHE A 1 88 ? 7.011 -6.660 -6.454 1.00 94.94 88 PHE A C 1
ATOM 693 O O . PHE A 1 88 ? 7.594 -7.725 -6.255 1.00 94.94 88 PHE A O 1
ATOM 700 N N . LEU A 1 89 ? 5.897 -6.294 -5.812 1.00 91.75 89 LEU A N 1
ATOM 701 C CA . LEU A 1 89 ? 5.182 -7.113 -4.824 1.00 91.75 89 LEU A CA 1
ATOM 702 C C . LEU A 1 89 ? 4.168 -8.046 -5.494 1.00 91.75 89 LEU A C 1
ATOM 704 O O . LEU A 1 89 ? 4.035 -9.185 -4.996 1.00 91.75 89 LEU A O 1
#

Sequence (89 aa):
MKKNVAVIDLHTQRRKKEIIAKIKRIPPLPAAAQEVLSIVAENPRDIRRLEQVIMHDPSLSSQLLKVANCAAYYPASRINTVHRAIVFL